Protein AF-V2HFL3-F1 (afdb_monomer)

Foldseek 3Di:
DDDDDDDDDDDDDDDDDDDDDDDDDDDDDDDDDDDPDPDPPPVVVVVVVVVVVVVLVVLLVLLLVLVVVCVVPDDLVPDDCVSSCVSSVHDSVSVCVNAVDSVSSVVVSVVVLVVVLVVVLCVVCPPPVNVPDDPVVSVVVSVVCSVVPD

Secondary structure (DSSP, 8-state):
-------PPPP--PPPPPPP-----------------------HHHHHHHHHHHHHHHHHHHHHHHHHHHHTTS-GGG--HHHHHHTTT--HHHHHTT-SSHHHHHHHHHHHHHHHHHHHHHHHHTSHHHHTS-HHHHHHHHHHHHHH--

Radius of gyration: 26.96 Å; Cα contacts (8 Å, |Δi|>4): 50; chains: 1; bounding box: 82×43×73 Å

Structure (mmCIF, N/CA/C/O backbone):
data_AF-V2HFL3-F1
#
_entry.id   AF-V2HFL3-F1
#
loop_
_atom_site.group_PDB
_atom_site.id
_atom_site.type_symbol
_atom_site.label_atom_id
_atom_site.label_alt_id
_atom_site.label_comp_id
_atom_site.label_asym_id
_atom_site.label_entity_id
_atom_site.label_seq_id
_atom_site.pdbx_PDB_ins_code
_atom_site.Cartn_x
_atom_site.Cartn_y
_atom_site.Cartn_z
_atom_site.occupancy
_atom_site.B_iso_or_equiv
_atom_site.auth_seq_id
_atom_site.auth_comp_id
_atom_site.auth_asym_id
_atom_site.auth_atom_id
_atom_site.pdbx_PDB_model_num
ATOM 1 N N . MET A 1 1 ? -57.774 -5.243 2.820 1.00 40.41 1 MET A N 1
ATOM 2 C CA . MET A 1 1 ? -56.988 -6.415 3.261 1.00 40.41 1 MET A CA 1
ATOM 3 C C . MET A 1 1 ? -56.155 -6.890 2.081 1.00 40.41 1 MET A C 1
ATOM 5 O O . MET A 1 1 ? -56.798 -7.209 1.086 1.00 40.41 1 MET A O 1
ATOM 9 N N . PRO A 1 2 ? -54.808 -6.953 2.131 1.00 48.75 2 PRO A N 1
ATOM 10 C CA . PRO A 1 2 ? -53.824 -6.387 3.082 1.00 48.75 2 PRO A CA 1
ATOM 11 C C . PRO A 1 2 ? -52.892 -5.352 2.369 1.00 48.75 2 PRO A C 1
ATOM 13 O O . PRO A 1 2 ? -52.570 -5.503 1.200 1.00 48.75 2 PRO A O 1
ATOM 16 N N . CYS A 1 3 ? -52.659 -4.141 2.885 1.00 43.50 3 CYS A N 1
ATOM 17 C CA . CYS A 1 3 ? -51.564 -3.721 3.782 1.00 43.50 3 CYS A CA 1
ATOM 18 C C . CYS A 1 3 ? -50.314 -4.618 3.766 1.00 43.50 3 CYS A C 1
ATOM 20 O O . CYS A 1 3 ? -50.426 -5.743 4.222 1.00 43.50 3 CYS A O 1
ATOM 22 N N . ILE A 1 4 ? -49.161 -4.112 3.301 1.00 47.53 4 ILE A N 1
ATOM 23 C CA . ILE A 1 4 ? -47.796 -4.289 3.857 1.00 47.53 4 ILE A CA 1
ATOM 24 C C . ILE A 1 4 ? -46.807 -3.657 2.867 1.00 47.53 4 ILE A C 1
ATOM 26 O O . ILE A 1 4 ? -46.767 -3.992 1.687 1.00 47.53 4 ILE A O 1
ATOM 30 N N . GLY A 1 5 ? -46.016 -2.726 3.375 1.00 46.94 5 GLY A N 1
ATOM 31 C CA . GLY A 1 5 ? -44.944 -2.036 2.672 1.00 46.94 5 GLY A CA 1
ATOM 32 C C . GLY A 1 5 ? -44.263 -1.117 3.670 1.00 46.94 5 GLY A C 1
ATOM 33 O O . GLY A 1 5 ? -44.267 0.096 3.494 1.00 46.94 5 GLY A O 1
ATOM 34 N N . ASP A 1 6 ? -43.813 -1.710 4.778 1.00 44.03 6 ASP A N 1
ATOM 35 C CA . ASP A 1 6 ? -43.121 -1.036 5.868 1.00 44.03 6 ASP A CA 1
ATOM 36 C C . ASP A 1 6 ? -41.911 -0.272 5.326 1.00 44.03 6 ASP A C 1
ATOM 38 O O . ASP A 1 6 ? -40.922 -0.847 4.867 1.00 44.03 6 ASP A O 1
ATOM 42 N N . ALA A 1 7 ? -42.004 1.054 5.381 1.00 48.78 7 ALA A N 1
ATOM 43 C CA . ALA A 1 7 ? -40.869 1.935 5.209 1.00 48.78 7 ALA A CA 1
ATOM 44 C C . ALA A 1 7 ? -39.928 1.726 6.403 1.00 48.78 7 ALA A C 1
ATOM 46 O O . ALA A 1 7 ? -40.223 2.153 7.517 1.00 48.78 7 ALA A O 1
ATOM 47 N N . VAL A 1 8 ? -38.796 1.060 6.176 1.00 47.75 8 VAL A N 1
ATOM 48 C CA . VAL A 1 8 ? -37.710 0.990 7.157 1.00 47.75 8 VAL A CA 1
ATOM 49 C C . VAL A 1 8 ? -37.053 2.375 7.226 1.00 47.75 8 VAL A C 1
ATOM 51 O O . VAL A 1 8 ? -36.506 2.829 6.217 1.00 47.75 8 VAL A O 1
ATOM 54 N N . PRO A 1 9 ? -37.083 3.079 8.371 1.00 47.91 9 PRO A N 1
ATOM 55 C CA . PRO A 1 9 ? -36.396 4.353 8.496 1.00 47.91 9 PRO A CA 1
ATOM 56 C C . PRO A 1 9 ? -34.881 4.124 8.537 1.00 47.91 9 PRO A C 1
ATOM 58 O O . PRO A 1 9 ? -34.364 3.363 9.355 1.00 47.91 9 PRO A O 1
ATOM 61 N N . ILE A 1 10 ? -34.164 4.814 7.651 1.00 47.25 10 ILE A N 1
ATOM 62 C CA . ILE A 1 10 ? -32.702 4.911 7.677 1.00 47.25 10 ILE A CA 1
ATOM 63 C C . ILE A 1 10 ? -32.318 5.685 8.951 1.00 47.25 10 ILE A C 1
ATOM 65 O O . ILE A 1 10 ? -32.780 6.820 9.111 1.00 47.25 10 ILE A O 1
ATOM 69 N N . PRO A 1 11 ? -31.494 5.139 9.865 1.00 47.72 11 PRO A N 1
ATOM 70 C CA . PRO A 1 11 ? -31.054 5.894 11.030 1.00 47.72 11 PRO A CA 1
ATOM 71 C C . PRO A 1 11 ? -30.150 7.047 10.581 1.00 47.72 11 PRO A C 1
ATOM 73 O O . PRO A 1 11 ? -29.078 6.837 10.012 1.00 47.72 11 PRO A O 1
ATOM 76 N N . GLN A 1 12 ? -30.594 8.279 10.836 1.00 52.56 12 GLN A N 1
ATOM 77 C CA . GLN A 1 12 ? -29.774 9.467 10.637 1.00 52.56 12 GLN A CA 1
ATOM 78 C C . GLN A 1 12 ? -28.674 9.497 11.703 1.00 52.56 12 GLN A C 1
ATOM 80 O O . GLN A 1 12 ? -28.944 9.594 12.899 1.00 52.56 12 GLN A O 1
ATOM 85 N N . PHE A 1 13 ? -27.425 9.369 11.260 1.00 55.97 13 PHE A N 1
ATOM 86 C CA . PHE A 1 13 ? -26.242 9.472 12.104 1.00 55.97 13 PHE A CA 1
ATOM 87 C C . PHE A 1 13 ? -26.070 10.926 12.565 1.00 55.97 13 PHE A C 1
ATOM 89 O O . PHE A 1 13 ? -25.692 11.795 11.780 1.00 55.97 13 PHE A O 1
ATOM 96 N N . VAL A 1 14 ? -26.367 11.189 13.837 1.00 58.06 14 VAL A N 1
ATOM 97 C CA . VAL A 1 14 ? -26.121 12.480 14.489 1.00 58.06 14 VAL A CA 1
ATOM 98 C C . VAL A 1 14 ? -24.696 12.464 15.059 1.00 58.06 14 VAL A C 1
ATOM 100 O O . VAL A 1 14 ? -24.422 11.651 15.945 1.00 58.06 14 VAL A O 1
ATOM 103 N N . PRO A 1 15 ? -23.764 13.320 14.602 1.00 57.44 15 PRO A N 1
ATOM 104 C CA . PRO A 1 15 ? -22.473 13.455 15.264 1.00 57.44 15 PRO A CA 1
ATOM 105 C C . PRO A 1 15 ? -22.659 14.128 16.634 1.00 57.44 15 PRO A C 1
ATOM 107 O O . PRO A 1 15 ? -23.192 15.232 16.731 1.00 57.44 15 PRO A O 1
ATOM 110 N N . SER A 1 16 ? -22.223 13.446 17.698 1.00 49.53 16 SER A N 1
ATOM 111 C CA . SER A 1 16 ? -22.217 13.975 19.068 1.00 49.53 16 SER A CA 1
ATOM 112 C C . SER A 1 16 ? -21.350 15.241 19.159 1.00 49.53 16 SER A C 1
ATOM 114 O O . SER A 1 16 ? -20.204 15.204 18.699 1.00 49.53 16 SER A O 1
ATOM 116 N N . PRO A 1 17 ? -21.825 16.339 19.779 1.00 63.44 17 PRO A N 1
ATOM 117 C CA . PRO A 1 17 ? -20.982 17.497 20.063 1.00 63.44 17 PRO A CA 1
ATOM 118 C C . PRO A 1 17 ? -19.928 17.156 21.139 1.00 63.44 17 PRO A C 1
ATOM 120 O O . PRO A 1 17 ? -20.187 16.307 22.000 1.00 63.44 17 PRO A O 1
ATOM 123 N N . PRO A 1 18 ? -18.733 17.779 21.104 1.00 61.28 18 PRO A N 1
ATOM 124 C CA . PRO A 1 18 ? -17.711 17.586 22.131 1.00 61.28 18 PRO A CA 1
ATOM 125 C C . PRO A 1 18 ? -18.148 18.222 23.464 1.00 61.28 18 PRO A C 1
ATOM 127 O O . PRO A 1 18 ? -18.750 19.296 23.445 1.00 61.28 18 PRO A O 1
ATOM 130 N N . PRO A 1 19 ? -17.843 17.607 24.624 1.00 61.75 19 PRO A N 1
ATOM 131 C CA . PRO A 1 19 ? -18.179 18.190 25.917 1.00 61.75 19 PRO A CA 1
ATOM 132 C C . PRO A 1 19 ? -17.338 19.444 26.189 1.00 61.75 19 PRO A C 1
ATOM 134 O O . PRO A 1 19 ? -16.106 19.401 26.198 1.00 61.75 19 PRO A O 1
ATOM 137 N N . GLU A 1 20 ? -18.032 20.555 26.430 1.00 39.44 20 GLU A N 1
ATOM 138 C CA . GLU A 1 20 ? -17.486 21.790 26.985 1.00 39.44 20 GLU A CA 1
ATOM 139 C C . GLU A 1 20 ? -16.845 21.511 28.355 1.00 39.44 20 GLU A C 1
ATOM 141 O O . GLU A 1 20 ? -17.507 21.081 29.300 1.00 39.44 20 GLU A O 1
ATOM 146 N N . ALA A 1 21 ? -15.539 21.755 28.469 1.00 39.94 21 ALA A N 1
ATOM 147 C CA . ALA A 1 21 ? -14.817 21.684 29.732 1.00 39.94 21 ALA A CA 1
ATOM 148 C C . ALA A 1 21 ? -14.869 23.049 30.436 1.00 39.94 21 ALA A C 1
ATOM 150 O O . ALA A 1 21 ? -14.142 23.982 30.093 1.00 39.94 21 ALA A O 1
ATOM 151 N N . VAL A 1 22 ? -15.746 23.146 31.432 1.00 41.28 22 VAL A N 1
ATOM 152 C CA . VAL A 1 22 ? -15.850 24.259 32.382 1.00 41.28 22 VAL A CA 1
ATOM 153 C C . VAL A 1 22 ? -14.762 24.135 33.469 1.00 41.28 22 VAL A C 1
ATOM 155 O O . VAL A 1 22 ? -14.668 23.104 34.124 1.00 41.28 22 VAL A O 1
ATOM 158 N N . MET A 1 23 ? -13.953 25.199 33.614 1.00 31.89 23 MET A N 1
ATOM 159 C CA . MET A 1 23 ? -13.371 25.833 34.830 1.00 31.89 23 MET A CA 1
ATOM 160 C C . MET A 1 23 ? -13.104 24.939 36.074 1.00 31.89 23 MET A C 1
ATOM 162 O O . MET A 1 23 ? -14.029 24.351 36.622 1.00 31.89 23 MET A O 1
ATOM 166 N N . THR A 1 24 ? -11.918 24.879 36.711 1.00 34.12 24 THR A N 1
ATOM 167 C CA . THR A 1 24 ? -11.252 25.865 37.630 1.00 34.12 24 THR A CA 1
ATOM 168 C C 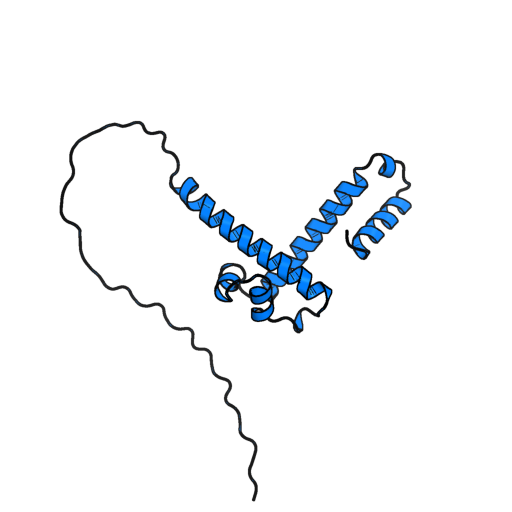. THR A 1 24 ? -10.201 25.076 38.489 1.00 34.12 24 THR A C 1
ATOM 170 O O . THR A 1 24 ? -10.253 23.848 38.433 1.00 34.12 24 THR A O 1
ATOM 173 N N . PRO A 1 25 ? -9.396 25.632 39.437 1.00 47.25 25 PRO A N 1
ATOM 174 C CA . PRO A 1 25 ? -8.597 26.865 39.515 1.00 47.25 25 PRO A CA 1
ATOM 175 C C . PRO A 1 25 ? -7.069 26.631 39.681 1.00 47.25 25 PRO A C 1
ATOM 177 O O . PRO A 1 25 ? -6.584 25.546 39.987 1.00 47.25 25 PRO A O 1
ATOM 180 N N . ALA A 1 26 ? -6.351 27.748 39.535 1.00 45.34 26 ALA A N 1
ATOM 181 C CA . ALA A 1 26 ? -4.994 28.081 39.976 1.00 45.34 26 ALA A CA 1
ATOM 182 C C . ALA A 1 26 ? -4.348 27.210 41.079 1.00 45.34 26 ALA A C 1
ATOM 184 O O . ALA A 1 26 ? -4.847 27.112 42.200 1.00 45.34 26 ALA A O 1
ATOM 185 N N . SER A 1 27 ? -3.148 26.697 40.788 1.00 50.09 27 SER A N 1
ATOM 186 C CA . SER A 1 27 ? -2.210 26.170 41.785 1.00 50.09 27 SER A CA 1
ATOM 187 C C . SER A 1 27 ? -1.549 27.308 42.581 1.00 50.09 27 SER A C 1
ATOM 189 O O . SER A 1 27 ? -1.073 28.267 41.967 1.00 50.09 27 SER A O 1
ATOM 191 N N . PRO A 1 28 ? -1.456 27.215 43.920 1.00 56.84 28 PRO A N 1
ATOM 192 C CA . PRO A 1 28 ? -0.624 28.097 44.722 1.00 56.84 28 PRO A CA 1
ATOM 193 C C . PRO A 1 28 ? 0.776 27.486 44.912 1.00 56.84 28 PRO A C 1
ATOM 195 O O . PRO A 1 28 ? 0.920 26.267 44.974 1.00 56.84 28 PRO A O 1
ATOM 198 N N . PHE A 1 29 ? 1.770 28.353 45.134 1.00 40.53 29 PHE A N 1
ATOM 199 C CA . PHE A 1 29 ? 3.105 28.056 45.692 1.00 40.53 29 PHE A CA 1
ATOM 200 C C . PHE A 1 29 ? 4.259 27.742 44.700 1.00 40.53 29 PHE A C 1
ATOM 202 O O . PHE A 1 29 ? 4.022 27.324 43.572 1.00 40.53 29 PHE A O 1
ATOM 209 N N . PRO A 1 30 ? 5.528 28.025 45.071 1.00 47.06 30 PRO A N 1
ATOM 210 C CA . PRO A 1 30 ? 6.205 29.302 44.842 1.00 47.06 30 PRO A CA 1
ATOM 211 C C . PRO A 1 30 ? 7.544 29.112 44.093 1.00 47.06 30 PRO A C 1
ATOM 213 O O . PRO A 1 30 ? 8.080 28.011 44.000 1.00 47.06 30 PRO A O 1
ATOM 216 N N . LEU A 1 31 ? 8.123 30.200 43.583 1.00 46.50 31 LEU A N 1
ATOM 217 C CA . LEU A 1 31 ? 9.435 30.183 42.926 1.00 46.50 31 LEU A CA 1
ATOM 218 C C . LEU A 1 31 ? 10.578 30.282 43.949 1.00 46.50 31 LEU A C 1
ATOM 220 O O . LEU A 1 31 ? 10.577 31.213 44.756 1.00 46.50 31 LEU A O 1
ATOM 224 N N . PRO A 1 32 ? 11.628 29.453 43.823 1.00 42.78 32 PRO A N 1
ATOM 225 C CA . PRO A 1 32 ? 12.963 29.823 44.262 1.00 42.78 32 PRO A CA 1
ATOM 226 C C . PRO A 1 32 ? 13.917 29.962 43.067 1.00 42.78 32 PRO A C 1
ATOM 228 O O . PRO A 1 32 ? 14.099 29.038 42.281 1.00 42.78 32 PRO A O 1
ATOM 231 N N . GLY A 1 33 ? 14.568 31.124 43.001 1.00 39.22 33 GLY A N 1
ATOM 232 C CA . GLY A 1 33 ? 16.020 31.212 42.833 1.00 39.22 33 GLY A CA 1
ATOM 233 C C . GLY A 1 33 ? 16.637 30.733 41.518 1.00 39.22 33 GLY A C 1
ATOM 234 O O . GLY A 1 33 ? 16.906 29.556 41.321 1.00 39.22 33 GLY A O 1
ATOM 235 N N . THR A 1 34 ? 16.991 31.711 40.684 1.00 52.00 34 THR A N 1
ATOM 236 C CA . THR A 1 34 ? 18.233 31.786 39.894 1.00 52.00 34 THR A CA 1
ATOM 237 C C . THR A 1 34 ? 19.152 30.554 39.914 1.00 52.00 34 THR A C 1
ATOM 239 O O . THR A 1 34 ? 20.054 30.450 40.742 1.00 52.00 34 THR A O 1
ATOM 242 N N . ALA A 1 35 ? 19.033 29.716 38.888 1.00 46.19 35 ALA A N 1
ATOM 243 C CA . ALA A 1 35 ? 20.147 28.933 38.375 1.00 46.19 35 ALA A CA 1
ATOM 244 C C . ALA A 1 35 ? 20.199 29.137 36.860 1.00 46.19 35 ALA A C 1
ATOM 246 O O . ALA A 1 35 ? 19.384 28.621 36.097 1.00 46.19 35 ALA A O 1
ATOM 247 N N . ARG A 1 36 ? 21.152 29.966 36.432 1.00 51.88 36 ARG A N 1
ATOM 248 C CA . ARG A 1 36 ? 21.485 30.207 35.031 1.00 51.88 36 ARG A CA 1
ATOM 249 C C . ARG A 1 36 ? 22.164 28.939 34.502 1.00 51.88 36 ARG A C 1
ATOM 251 O O . ARG A 1 36 ? 23.385 28.855 34.494 1.00 51.88 36 ARG A O 1
ATOM 258 N N . SER A 1 37 ? 21.376 27.934 34.128 1.00 48.34 37 SER A N 1
ATOM 259 C CA . SER A 1 37 ? 21.885 26.772 33.406 1.00 48.34 37 SER A CA 1
ATOM 260 C C . SER A 1 37 ? 21.734 27.020 31.915 1.00 48.34 37 SER A C 1
ATOM 262 O O . SER A 1 37 ? 20.625 27.043 31.378 1.00 48.34 37 SER A O 1
ATOM 264 N N . ALA A 1 38 ? 22.869 27.218 31.253 1.00 54.03 38 ALA A N 1
ATOM 265 C CA . ALA A 1 38 ? 22.991 27.082 29.815 1.00 54.03 38 ALA A CA 1
ATOM 266 C C . ALA A 1 38 ? 22.828 25.596 29.449 1.00 54.03 38 ALA A C 1
ATOM 268 O O . ALA A 1 38 ? 23.794 24.905 29.138 1.00 54.03 38 ALA A O 1
ATOM 269 N N . PHE A 1 39 ? 21.598 25.086 29.523 1.00 45.22 39 PHE A N 1
ATOM 270 C CA . PHE A 1 39 ? 21.244 23.861 28.823 1.00 45.22 39 PHE A CA 1
ATOM 271 C C . PHE A 1 39 ? 21.174 24.194 27.330 1.00 45.22 39 PHE A C 1
ATOM 273 O O . PHE A 1 39 ? 20.568 25.213 26.978 1.00 45.22 39 PHE A O 1
ATOM 280 N N . PRO A 1 40 ? 21.763 23.379 26.435 1.00 56.53 40 PRO A N 1
ATOM 281 C CA . PRO A 1 40 ? 21.449 23.503 25.022 1.00 56.53 40 PRO A CA 1
ATOM 282 C C . PRO A 1 40 ? 19.931 23.389 24.916 1.00 56.53 40 PRO A C 1
ATOM 284 O O . PRO A 1 40 ? 19.345 22.458 25.473 1.00 56.53 40 PRO A O 1
ATOM 287 N N . ALA A 1 41 ? 19.297 24.371 24.277 1.00 57.50 41 ALA A N 1
ATOM 288 C CA . ALA A 1 41 ? 17.873 24.345 23.991 1.00 57.50 41 ALA A CA 1
ATOM 289 C C . ALA A 1 41 ? 17.616 23.199 23.005 1.00 57.50 41 ALA A C 1
ATOM 291 O O . ALA A 1 41 ? 17.497 23.394 21.800 1.00 57.50 41 ALA A O 1
ATOM 292 N N . LEU A 1 42 ? 17.615 21.969 23.515 1.00 54.59 42 LEU A N 1
ATOM 293 C CA . LEU A 1 42 ? 17.082 20.828 22.813 1.00 54.59 42 LEU A CA 1
ATOM 294 C C . LEU A 1 42 ? 15.612 21.151 22.627 1.00 54.59 42 LEU A C 1
ATOM 296 O O . LEU A 1 42 ? 14.893 21.388 23.598 1.00 54.59 42 LEU A O 1
ATOM 300 N N . ASP A 1 43 ? 15.189 21.228 21.373 1.00 60.78 43 ASP A N 1
ATOM 301 C CA . ASP A 1 43 ? 13.801 21.459 21.022 1.00 60.78 43 ASP A CA 1
ATOM 302 C C . ASP A 1 43 ? 12.978 20.273 21.548 1.00 60.78 43 ASP A C 1
ATOM 304 O O . ASP A 1 43 ? 12.764 19.271 20.864 1.00 60.78 43 ASP A O 1
ATOM 308 N N . THR A 1 44 ? 12.516 20.358 22.799 1.00 59.34 44 THR A N 1
ATOM 309 C CA . THR A 1 44 ? 11.689 19.338 23.463 1.00 59.34 44 THR A CA 1
ATOM 310 C C . THR A 1 44 ? 10.437 19.042 22.639 1.00 59.34 44 THR A C 1
ATOM 312 O O . THR A 1 44 ? 9.933 17.919 22.621 1.00 59.34 44 THR A O 1
ATOM 315 N N . ARG A 1 45 ? 9.974 20.027 21.857 1.00 56.69 45 ARG A N 1
ATOM 316 C CA . ARG A 1 45 ? 8.923 19.845 20.853 1.00 56.69 45 ARG A CA 1
ATOM 317 C C . ARG A 1 45 ? 9.324 18.813 19.795 1.00 56.69 45 ARG A C 1
ATOM 319 O O . ARG A 1 45 ? 8.505 17.958 19.483 1.00 56.69 45 ARG A O 1
ATOM 326 N N . SER A 1 46 ? 10.552 18.820 19.285 1.00 58.09 46 SER A N 1
ATOM 327 C CA . SER A 1 46 ? 11.027 17.852 18.286 1.00 58.09 46 S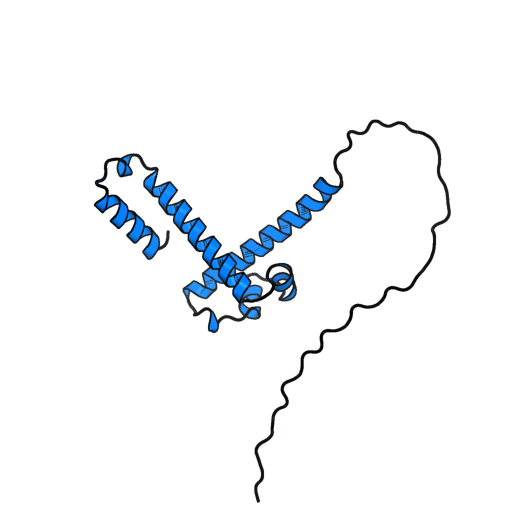ER A CA 1
ATOM 328 C C . SER A 1 46 ? 11.076 16.420 18.844 1.00 58.09 46 SER A C 1
ATOM 330 O O . SER A 1 46 ? 10.571 15.486 18.214 1.00 58.09 46 SER A O 1
ATOM 332 N N . LEU A 1 47 ? 11.562 16.254 20.081 1.00 61.00 47 LEU A N 1
ATOM 333 C CA . LEU A 1 47 ? 11.696 14.945 20.735 1.00 61.00 47 LEU A CA 1
ATOM 334 C C . LEU A 1 47 ? 10.349 14.311 21.117 1.00 61.00 47 LEU A C 1
ATOM 336 O O . LEU A 1 47 ? 10.183 13.103 20.973 1.00 61.00 47 LEU A O 1
ATOM 340 N N . LEU A 1 48 ? 9.363 15.106 21.548 1.00 61.47 48 LEU A N 1
ATOM 341 C CA . LEU A 1 48 ? 8.018 14.602 21.865 1.00 61.47 48 LEU A CA 1
ATOM 342 C C . LEU A 1 48 ? 7.180 14.307 20.607 1.00 61.47 48 LEU A C 1
ATOM 344 O O . LEU A 1 48 ? 6.314 13.430 20.626 1.00 61.47 48 LEU A O 1
ATOM 348 N N . HIS A 1 49 ? 7.432 15.008 19.495 1.00 61.25 49 HIS A N 1
ATOM 349 C CA . HIS A 1 49 ? 6.691 14.808 18.245 1.00 61.25 49 HIS A CA 1
ATOM 350 C C . HIS A 1 49 ? 7.200 13.625 17.412 1.00 61.25 49 HIS A C 1
ATOM 352 O O . HIS A 1 49 ? 6.406 13.024 16.685 1.00 61.25 49 HIS A O 1
ATOM 358 N N . ALA A 1 50 ? 8.480 13.264 17.514 1.00 62.91 50 ALA A N 1
ATOM 359 C CA . ALA A 1 50 ? 9.057 12.118 16.811 1.00 62.91 50 ALA A CA 1
ATOM 360 C C . ALA A 1 50 ? 8.325 10.777 17.078 1.00 62.91 50 ALA A C 1
ATOM 362 O O . ALA A 1 50 ? 7.889 10.152 16.107 1.00 62.91 50 ALA A O 1
ATOM 363 N N . PRO A 1 51 ? 8.073 10.347 18.335 1.00 70.44 51 PRO A N 1
ATOM 364 C CA . PRO A 1 51 ? 7.402 9.071 18.606 1.00 70.44 51 PRO A CA 1
ATOM 365 C C . PRO A 1 51 ? 5.938 9.052 18.144 1.00 70.44 51 PRO A C 1
ATOM 367 O O . PRO A 1 51 ? 5.451 8.026 17.669 1.00 70.44 51 PRO A O 1
ATOM 370 N N . LYS A 1 52 ? 5.231 10.189 18.216 1.00 74.06 52 LYS A N 1
ATOM 371 C CA . LYS A 1 52 ? 3.851 10.302 17.711 1.00 74.06 52 LYS A CA 1
ATOM 372 C C . LYS A 1 52 ? 3.801 10.221 16.181 1.00 74.06 52 LYS A C 1
ATOM 374 O O . LYS A 1 52 ? 2.907 9.580 15.633 1.00 74.06 52 LYS A O 1
ATOM 379 N N . ARG A 1 53 ? 4.764 10.841 15.489 1.00 75.94 53 ARG A N 1
ATOM 380 C CA . ARG A 1 53 ? 4.883 10.785 14.022 1.00 75.94 53 ARG A CA 1
ATOM 381 C C . ARG A 1 53 ? 5.249 9.388 13.528 1.00 75.94 53 ARG A C 1
ATOM 383 O O . ARG A 1 53 ? 4.704 8.982 12.508 1.00 75.94 53 ARG A O 1
ATOM 390 N N . GLN A 1 54 ? 6.113 8.668 14.245 1.00 79.12 54 GLN A N 1
ATOM 391 C CA . GLN A 1 54 ? 6.497 7.305 13.879 1.00 79.12 54 GLN A CA 1
ATOM 392 C C . GLN A 1 54 ? 5.301 6.354 13.950 1.00 79.12 54 GLN A C 1
ATOM 394 O O . GLN A 1 54 ? 4.928 5.797 12.926 1.00 79.12 54 GLN A O 1
ATOM 399 N N . ARG A 1 55 ? 4.594 6.299 15.090 1.00 81.62 55 ARG A N 1
ATOM 400 C CA . ARG A 1 55 ? 3.386 5.462 15.221 1.00 81.62 55 ARG A CA 1
ATOM 401 C C . ARG A 1 55 ? 2.350 5.770 14.144 1.00 81.62 55 ARG A C 1
ATOM 403 O O . ARG A 1 55 ? 1.783 4.863 13.559 1.00 81.62 55 ARG A O 1
ATOM 410 N N . ALA A 1 56 ? 2.138 7.051 13.838 1.00 82.94 56 ALA A N 1
ATOM 411 C CA . ALA A 1 56 ? 1.199 7.451 12.796 1.00 82.94 56 ALA A CA 1
ATOM 412 C C . ALA A 1 56 ? 1.628 7.003 11.383 1.00 82.94 56 ALA A C 1
ATOM 414 O O . ALA A 1 56 ? 0.775 6.783 10.527 1.00 82.94 56 ALA A O 1
ATOM 415 N N . ARG A 1 57 ? 2.933 6.899 11.103 1.00 86.88 57 ARG A N 1
ATOM 416 C CA . ARG A 1 57 ? 3.455 6.321 9.851 1.00 86.88 57 ARG A CA 1
ATOM 417 C C . ARG A 1 57 ? 3.298 4.806 9.833 1.00 86.88 57 ARG A C 1
ATOM 419 O O . ARG A 1 57 ? 2.850 4.282 8.821 1.00 86.88 57 ARG A O 1
ATOM 426 N N . ASP A 1 58 ? 3.583 4.140 10.945 1.00 90.50 58 ASP A N 1
ATOM 427 C CA . ASP A 1 58 ? 3.457 2.685 11.065 1.00 90.50 58 ASP A CA 1
ATOM 428 C C . ASP A 1 58 ? 1.994 2.250 10.870 1.00 90.50 58 ASP A C 1
ATOM 430 O O . ASP A 1 58 ? 1.707 1.330 10.108 1.00 90.50 58 ASP A O 1
ATOM 434 N N . THR A 1 59 ? 1.045 2.976 11.476 1.00 92.00 59 THR A N 1
ATOM 435 C CA . THR A 1 59 ? -0.399 2.765 11.276 1.00 92.00 59 THR A CA 1
ATOM 436 C C . THR A 1 59 ? -0.804 2.948 9.814 1.00 92.00 59 THR A C 1
ATOM 438 O O . THR A 1 59 ? -1.551 2.133 9.280 1.00 92.00 59 THR A O 1
ATOM 441 N N . GLU A 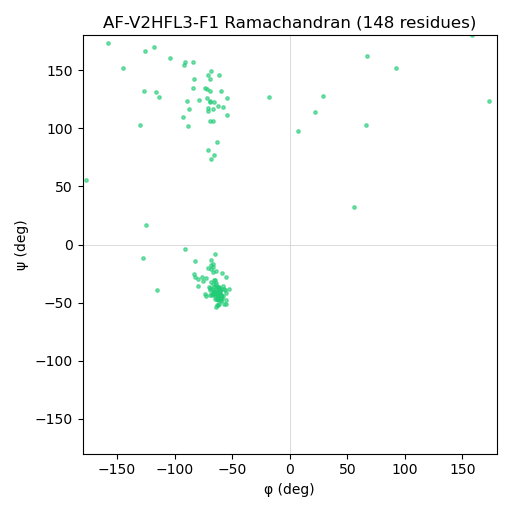1 60 ? -0.314 3.994 9.140 1.00 92.94 60 GLU A N 1
ATOM 442 C CA . GLU A 1 60 ? -0.601 4.195 7.715 1.00 92.94 60 GLU A CA 1
ATOM 443 C C . GLU A 1 60 ? -0.076 3.036 6.870 1.00 92.94 60 GLU A C 1
ATOM 445 O O . GLU A 1 60 ? -0.804 2.501 6.039 1.00 92.94 60 GLU A O 1
ATOM 450 N N . GLN A 1 61 ? 1.167 2.618 7.103 1.00 94.19 61 GLN A N 1
ATOM 451 C CA . GLN A 1 61 ? 1.776 1.511 6.374 1.00 94.19 61 GLN A CA 1
ATOM 452 C C . GLN A 1 61 ? 1.021 0.200 6.596 1.00 94.19 61 GLN A C 1
ATOM 454 O O . GLN A 1 61 ? 0.784 -0.521 5.629 1.00 94.19 61 GLN A O 1
ATOM 459 N N . ALA A 1 62 ? 0.584 -0.082 7.827 1.00 95.12 62 ALA A N 1
ATOM 460 C CA . ALA A 1 62 ? -0.231 -1.253 8.138 1.00 95.12 62 ALA A CA 1
ATOM 461 C C . ALA A 1 62 ? -1.569 -1.242 7.378 1.00 95.12 62 ALA A C 1
ATOM 463 O O . ALA A 1 62 ? -1.942 -2.247 6.772 1.00 95.12 62 ALA A O 1
ATOM 464 N N . LEU A 1 63 ? -2.251 -0.091 7.334 1.00 95.31 63 LEU A N 1
ATOM 465 C CA . LEU A 1 63 ? -3.495 0.076 6.574 1.00 95.31 63 LEU A CA 1
ATOM 466 C C . LEU A 1 63 ? -3.278 -0.130 5.069 1.00 95.31 63 LEU A C 1
ATOM 468 O O . LEU A 1 63 ? -4.058 -0.830 4.423 1.00 95.31 63 LEU A O 1
ATOM 472 N N . LEU A 1 64 ? -2.219 0.455 4.500 1.00 95.56 64 LEU A N 1
ATOM 473 C CA . LEU A 1 64 ? -1.899 0.301 3.079 1.00 95.56 64 LEU A CA 1
ATOM 474 C C . LEU A 1 64 ? -1.527 -1.151 2.739 1.00 95.56 64 LEU A C 1
ATOM 476 O O . LEU A 1 64 ? -1.963 -1.671 1.714 1.00 95.56 64 LEU A O 1
ATOM 480 N N . ALA A 1 65 ? -0.772 -1.832 3.603 1.00 94.56 65 ALA A N 1
ATOM 481 C CA . ALA A 1 65 ? -0.427 -3.240 3.424 1.00 94.56 65 ALA A CA 1
ATOM 482 C C . ALA A 1 65 ? -1.675 -4.138 3.452 1.00 94.56 65 ALA A C 1
ATOM 484 O O . ALA A 1 65 ? -1.871 -4.940 2.539 1.00 94.56 65 ALA A O 1
ATOM 485 N N . ALA A 1 66 ? -2.563 -3.949 4.432 1.00 95.25 66 ALA A N 1
ATOM 486 C CA . ALA A 1 66 ? -3.833 -4.669 4.504 1.00 95.25 66 ALA A CA 1
ATOM 487 C C . ALA A 1 66 ? -4.711 -4.418 3.267 1.00 95.25 66 ALA A C 1
ATOM 489 O O . ALA A 1 66 ? -5.254 -5.358 2.685 1.00 95.25 66 ALA A O 1
ATOM 490 N N . GLY A 1 67 ? -4.797 -3.162 2.816 1.00 94.06 67 GLY A N 1
ATOM 491 C CA . GLY A 1 67 ? -5.523 -2.792 1.601 1.00 94.06 67 GLY A CA 1
ATOM 492 C C . GLY A 1 67 ? -5.015 -3.509 0.353 1.00 94.06 67 GLY A C 1
ATOM 493 O O . GLY A 1 67 ? -5.822 -4.021 -0.419 1.00 94.06 67 GLY A O 1
ATOM 494 N N . ARG A 1 68 ? -3.689 -3.596 0.172 1.00 92.88 68 ARG A N 1
ATOM 495 C CA . ARG A 1 68 ? -3.075 -4.333 -0.950 1.00 92.88 68 ARG A CA 1
ATOM 496 C C . ARG A 1 68 ? -3.468 -5.802 -0.939 1.00 92.88 68 ARG A C 1
ATOM 498 O O . ARG A 1 68 ? -3.884 -6.322 -1.968 1.00 92.88 68 ARG A O 1
ATOM 505 N N . THR A 1 69 ? -3.376 -6.450 0.219 1.00 93.12 69 THR A N 1
ATOM 506 C CA . THR A 1 69 ? -3.718 -7.869 0.363 1.00 93.12 69 THR A CA 1
ATOM 507 C C . THR A 1 69 ? -5.187 -8.131 0.039 1.00 93.12 69 THR A C 1
ATOM 509 O O . THR A 1 69 ? -5.506 -9.088 -0.662 1.00 93.12 69 THR A O 1
ATOM 512 N N . LEU A 1 70 ? -6.095 -7.269 0.503 1.00 92.75 70 LEU A N 1
ATOM 513 C CA . LEU A 1 70 ? -7.522 -7.421 0.222 1.00 92.75 70 LEU A CA 1
ATOM 514 C C . LEU A 1 70 ? -7.844 -7.191 -1.262 1.00 92.75 70 LEU A C 1
ATOM 516 O O . LEU A 1 70 ? -8.583 -7.981 -1.849 1.00 92.75 70 LEU A O 1
ATOM 520 N N . LEU A 1 71 ? -7.245 -6.172 -1.884 1.00 91.69 71 LEU A N 1
ATOM 521 C CA . LEU A 1 71 ? -7.441 -5.871 -3.307 1.00 91.69 71 LEU A CA 1
ATOM 522 C C . LEU A 1 71 ? -6.840 -6.912 -4.254 1.00 91.69 71 LEU A C 1
ATOM 524 O O . LEU A 1 71 ? -7.242 -6.977 -5.410 1.00 91.69 71 LEU A O 1
ATOM 528 N N . ALA A 1 72 ? -5.919 -7.755 -3.784 1.00 89.06 72 ALA A N 1
ATOM 529 C CA . ALA A 1 72 ? -5.395 -8.857 -4.588 1.00 89.06 72 ALA A CA 1
ATOM 530 C C . ALA A 1 72 ? -6.454 -9.934 -4.894 1.00 89.06 72 ALA A C 1
ATOM 532 O O . ALA A 1 72 ? -6.265 -10.737 -5.803 1.00 89.06 72 ALA A O 1
ATOM 533 N N . THR A 1 73 ? -7.550 -9.980 -4.128 1.00 89.25 73 THR A N 1
ATOM 534 C CA . THR A 1 73 ? -8.565 -11.046 -4.223 1.00 89.25 73 THR A CA 1
ATOM 535 C C . THR A 1 73 ? -9.994 -10.541 -4.393 1.00 89.25 73 THR A C 1
ATOM 537 O O . THR A 1 73 ? -10.888 -11.342 -4.661 1.00 89.25 73 THR A O 1
ATOM 540 N N . ARG A 1 74 ? -10.239 -9.240 -4.199 1.00 89.75 74 ARG A N 1
ATOM 541 C CA . ARG A 1 74 ? -11.579 -8.644 -4.169 1.00 89.75 74 ARG A CA 1
ATOM 542 C C . ARG A 1 74 ? -11.575 -7.253 -4.783 1.00 89.75 74 ARG A C 1
ATOM 544 O O . ARG A 1 74 ? -10.597 -6.519 -4.666 1.00 89.75 74 ARG A O 1
ATOM 551 N N . ASP A 1 75 ? -12.719 -6.861 -5.328 1.00 90.31 75 ASP A N 1
ATOM 552 C CA . ASP A 1 75 ? -12.915 -5.517 -5.858 1.00 90.31 75 ASP A CA 1
ATOM 553 C C . ASP A 1 75 ? -12.994 -4.477 -4.741 1.00 90.31 75 ASP A C 1
ATOM 555 O O . ASP A 1 75 ? -13.564 -4.718 -3.672 1.00 90.31 75 ASP A O 1
ATOM 559 N N . PHE A 1 76 ? -12.484 -3.277 -5.017 1.00 89.50 76 PHE A N 1
ATOM 560 C CA . PHE A 1 76 ? -12.463 -2.172 -4.062 1.00 89.50 76 PHE A CA 1
ATOM 561 C C . PHE A 1 76 ? -13.851 -1.820 -3.518 1.00 89.50 76 PHE A C 1
ATOM 563 O O . PHE A 1 76 ? -13.990 -1.537 -2.328 1.00 89.50 76 PHE A O 1
ATOM 570 N N . GLU A 1 77 ? -14.890 -1.850 -4.354 1.00 90.56 77 GLU A N 1
ATOM 571 C CA . GLU A 1 77 ? -16.260 -1.537 -3.933 1.00 90.56 77 GLU A CA 1
ATOM 572 C C . GLU A 1 77 ? -16.774 -2.515 -2.871 1.00 90.56 77 GLU A C 1
ATOM 574 O O . GLU A 1 77 ? -17.382 -2.079 -1.894 1.00 90.56 77 GLU A O 1
ATOM 579 N N . SER A 1 78 ? -16.423 -3.798 -2.995 1.00 91.69 78 SER A N 1
ATOM 580 C CA . SER A 1 78 ? -16.832 -4.865 -2.073 1.00 91.69 78 SER A CA 1
ATOM 581 C C . SER A 1 78 ? -16.163 -4.791 -0.693 1.00 91.69 78 SER A C 1
ATOM 583 O O . SER A 1 78 ? -16.672 -5.359 0.273 1.00 91.69 78 SER A O 1
ATOM 585 N N . ILE A 1 79 ? -15.030 -4.087 -0.584 1.00 93.81 79 ILE A N 1
ATOM 586 C CA . ILE A 1 79 ? -14.242 -3.991 0.648 1.00 93.81 79 ILE A CA 1
ATOM 587 C C . ILE A 1 79 ? -14.735 -2.816 1.499 1.00 93.81 79 ILE A C 1
ATOM 589 O O . ILE A 1 79 ? -14.726 -1.661 1.067 1.00 93.81 79 ILE A O 1
ATOM 593 N N . SER A 1 80 ? -15.119 -3.079 2.746 1.00 94.56 80 SER A N 1
ATOM 594 C CA . SER A 1 80 ? -15.497 -2.033 3.702 1.00 94.56 80 SER A CA 1
ATOM 595 C C . SER A 1 80 ? -14.306 -1.549 4.539 1.00 94.56 80 SER A C 1
ATOM 597 O O . SER A 1 80 ? -13.330 -2.271 4.747 1.00 94.56 80 SER A O 1
ATOM 599 N N . VAL A 1 81 ? -14.403 -0.330 5.086 1.00 94.31 81 VAL A N 1
ATOM 600 C CA . VAL A 1 81 ? -13.398 0.207 6.027 1.00 94.31 81 VAL A CA 1
ATOM 601 C C . VAL A 1 81 ? -13.229 -0.722 7.234 1.00 94.31 81 VAL A C 1
ATOM 603 O O . VAL A 1 81 ? -12.105 -0.963 7.663 1.00 94.31 81 VAL A O 1
ATOM 606 N N . ALA A 1 82 ? -14.324 -1.310 7.729 1.00 94.06 82 ALA A N 1
ATOM 607 C CA . ALA A 1 82 ? -14.296 -2.271 8.831 1.00 94.06 82 ALA A CA 1
ATOM 608 C C . ALA A 1 82 ? -13.460 -3.522 8.503 1.00 94.06 82 ALA A C 1
ATOM 610 O O . ALA A 1 82 ? -12.709 -3.995 9.351 1.00 94.06 82 ALA A O 1
ATOM 611 N N . GLN A 1 83 ? -13.542 -4.034 7.271 1.00 94.25 83 GLN A N 1
ATOM 612 C CA . GLN A 1 83 ? -12.737 -5.180 6.835 1.00 94.25 83 GLN A CA 1
ATOM 613 C C . GLN A 1 83 ? -11.250 -4.831 6.710 1.00 94.25 83 GLN A C 1
ATOM 615 O O . GLN A 1 83 ? -10.407 -5.650 7.063 1.00 94.25 83 GLN A O 1
ATOM 620 N N . ILE A 1 84 ? -10.928 -3.619 6.244 1.00 94.69 84 ILE A N 1
ATOM 621 C CA . ILE A 1 84 ? -9.539 -3.145 6.133 1.00 94.69 84 ILE A CA 1
ATOM 622 C C . ILE A 1 84 ? -8.896 -3.071 7.516 1.00 94.69 84 ILE A C 1
ATOM 624 O O . ILE A 1 84 ? -7.828 -3.639 7.722 1.00 94.69 84 ILE A O 1
ATOM 628 N N . VAL A 1 85 ? -9.551 -2.403 8.470 1.00 95.69 85 VAL A N 1
ATOM 629 C CA . VAL A 1 85 ? -8.985 -2.232 9.816 1.00 95.69 85 VAL A CA 1
ATOM 630 C C . VAL A 1 85 ? -8.918 -3.550 10.586 1.00 95.69 85 VAL A C 1
ATOM 632 O O . VAL A 1 85 ? -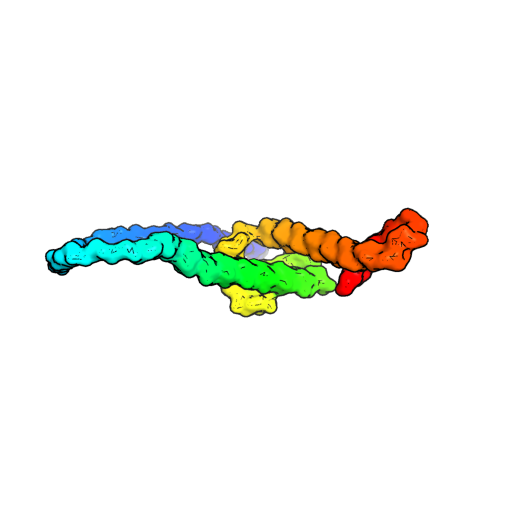7.964 -3.764 11.328 1.00 95.69 85 VAL A O 1
ATOM 635 N N . ALA A 1 86 ? -9.867 -4.465 10.357 1.00 95.06 86 ALA A N 1
ATOM 63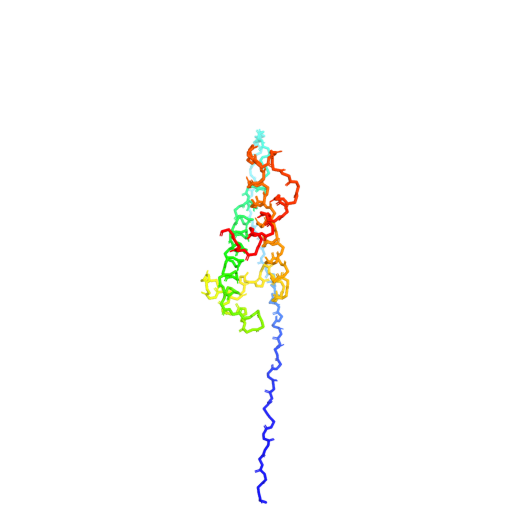6 C CA . ALA A 1 86 ? -9.834 -5.805 10.937 1.00 95.06 86 ALA A CA 1
ATOM 637 C C . ALA A 1 86 ? -8.630 -6.624 10.444 1.00 95.06 86 ALA A C 1
ATOM 639 O O . ALA A 1 86 ? -8.028 -7.348 11.229 1.00 95.06 86 ALA A O 1
ATOM 640 N N . ALA A 1 87 ? -8.237 -6.476 9.174 1.00 93.38 87 ALA A N 1
ATOM 641 C CA . ALA A 1 87 ? -7.095 -7.189 8.600 1.00 93.38 87 ALA A CA 1
ATOM 642 C C . ALA A 1 87 ? -5.727 -6.746 9.160 1.00 93.38 87 ALA A C 1
ATOM 644 O O . ALA A 1 87 ? -4.734 -7.437 8.946 1.00 93.38 87 ALA A O 1
ATOM 645 N N . CYS A 1 88 ? -5.662 -5.619 9.874 1.00 94.56 88 CYS A N 1
ATOM 646 C CA . CYS A 1 88 ? -4.450 -5.120 10.530 1.00 94.56 88 CYS A CA 1
ATOM 647 C C . CYS A 1 88 ? -4.631 -4.864 12.037 1.00 94.56 88 CYS A C 1
ATOM 649 O O . CYS A 1 88 ? -3.835 -4.129 12.615 1.00 94.56 88 CYS A O 1
ATOM 651 N N . GLU A 1 89 ? -5.680 -5.419 12.657 1.00 93.00 89 GLU A N 1
ATOM 652 C CA . GLU A 1 89 ? -5.970 -5.291 14.100 1.00 93.00 89 GLU A CA 1
ATOM 653 C C . GLU A 1 89 ? -6.083 -3.835 14.597 1.00 93.00 89 GLU A C 1
ATOM 655 O O . GLU A 1 89 ? -5.757 -3.499 15.737 1.00 93.00 89 GLU A O 1
ATOM 660 N N . LEU A 1 90 ? -6.569 -2.940 13.734 1.00 93.56 90 LEU A N 1
ATOM 661 C CA . LEU A 1 90 ? -6.784 -1.532 14.052 1.00 93.56 90 LEU A CA 1
ATOM 662 C C . LEU A 1 90 ? -8.264 -1.230 14.283 1.00 93.56 90 LEU A C 1
ATOM 664 O O . LEU A 1 90 ? -9.165 -1.948 13.853 1.00 93.56 90 LEU A O 1
ATOM 668 N N . SER A 1 91 ? -8.524 -0.109 14.954 1.00 93.94 91 SER A N 1
ATOM 669 C CA . SER A 1 91 ? -9.882 0.401 15.112 1.00 93.94 91 SER A CA 1
ATOM 670 C C . SER A 1 91 ? -10.313 1.233 13.903 1.00 93.94 91 SER A C 1
ATOM 672 O O . SER A 1 91 ? -9.500 1.845 13.208 1.00 93.94 91 SER A O 1
ATOM 674 N N . VAL A 1 92 ? -11.627 1.345 13.704 1.00 94.06 92 VAL A N 1
ATOM 675 C CA . VAL A 1 92 ? -12.212 2.257 12.707 1.00 94.06 92 VAL A CA 1
ATOM 676 C C . VAL A 1 92 ? -11.791 3.711 12.978 1.00 94.06 92 VAL A C 1
ATOM 678 O O . VAL A 1 92 ? -11.500 4.462 12.051 1.00 94.06 92 VAL A O 1
ATOM 681 N N . GLY A 1 93 ? -11.664 4.101 14.251 1.00 91.19 93 GLY A N 1
ATOM 682 C CA . GLY A 1 93 ? -11.159 5.422 14.635 1.00 91.19 93 GLY A CA 1
ATOM 683 C C . GLY A 1 93 ? -9.704 5.661 14.216 1.00 91.19 93 GLY A C 1
ATOM 684 O O . GLY A 1 93 ? -9.364 6.771 13.812 1.00 91.19 93 GLY A O 1
ATOM 685 N 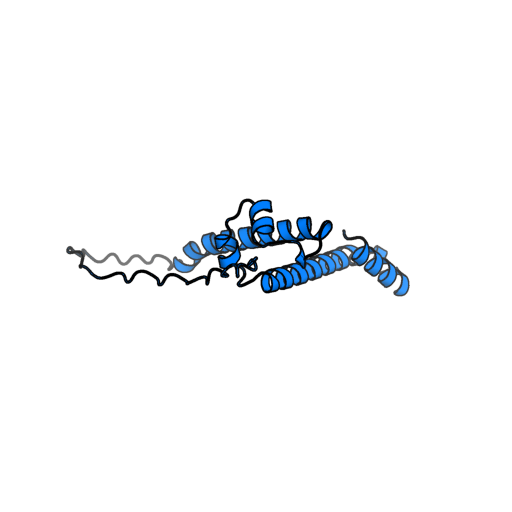N . ALA A 1 94 ? -8.852 4.630 14.241 1.00 91.06 94 ALA A N 1
ATOM 686 C CA . ALA A 1 94 ? -7.476 4.733 13.752 1.00 91.06 94 ALA A CA 1
ATOM 687 C C . ALA A 1 94 ? -7.426 4.986 12.236 1.00 91.06 94 ALA A C 1
ATOM 689 O O . ALA A 1 94 ? -6.597 5.774 11.781 1.00 91.06 94 ALA A O 1
ATOM 690 N N . PHE A 1 95 ? -8.349 4.391 11.469 1.00 95.25 95 PHE A N 1
ATOM 691 C CA . PHE A 1 95 ? -8.501 4.690 10.043 1.00 95.25 95 PHE A CA 1
ATOM 692 C C . PHE A 1 95 ? -8.875 6.153 9.815 1.00 95.25 95 PHE A C 1
ATOM 694 O O . PHE A 1 95 ? -8.171 6.843 9.082 1.00 95.25 95 PHE A O 1
ATOM 701 N N . TYR A 1 96 ? -9.921 6.653 10.479 1.00 94.62 96 TYR A N 1
ATOM 702 C CA . TYR A 1 96 ? -10.355 8.046 10.308 1.00 94.62 96 TYR A CA 1
ATOM 703 C C . TYR A 1 96 ? -9.363 9.073 10.867 1.00 94.62 96 TYR A C 1
ATOM 705 O O . TYR A 1 96 ? -9.326 10.215 10.418 1.00 94.62 96 TYR A O 1
ATOM 713 N N . GLY A 1 97 ? -8.492 8.658 11.788 1.00 91.19 97 GLY A N 1
ATOM 714 C CA . GLY A 1 97 ? -7.332 9.442 12.200 1.00 91.19 97 GLY A CA 1
ATOM 715 C C . GLY A 1 97 ? -6.273 9.610 11.103 1.00 91.19 97 GLY A C 1
ATOM 716 O O . GLY A 1 97 ? -5.421 10.493 11.227 1.00 91.19 97 GLY A O 1
ATOM 717 N N . ARG A 1 98 ? -6.301 8.788 10.039 1.00 91.06 98 ARG A N 1
ATOM 718 C CA . ARG A 1 98 ? -5.329 8.832 8.937 1.00 91.06 98 ARG A CA 1
ATOM 719 C C . ARG A 1 98 ? -5.920 9.222 7.589 1.00 91.06 98 ARG A C 1
ATOM 721 O O . ARG A 1 98 ? -5.287 9.980 6.860 1.00 91.06 98 ARG A O 1
ATOM 728 N N . PHE A 1 99 ? -7.113 8.739 7.276 1.00 94.75 99 PHE A N 1
ATOM 729 C CA . PHE A 1 99 ? -7.796 8.976 6.013 1.00 94.75 99 PHE A CA 1
ATOM 730 C C . PHE A 1 99 ? -9.193 9.514 6.285 1.00 94.75 99 PHE A C 1
ATOM 732 O O . PHE A 1 99 ? -9.937 8.953 7.084 1.00 94.75 99 PHE A O 1
ATOM 739 N N . ARG A 1 100 ? -9.572 10.594 5.596 1.00 93.50 100 ARG A N 1
ATOM 740 C CA . ARG A 1 100 ? -10.907 11.191 5.756 1.00 93.50 100 ARG A CA 1
ATOM 741 C C . ARG A 1 100 ? -12.033 10.251 5.311 1.00 93.50 100 ARG A C 1
ATOM 743 O O . ARG A 1 100 ? -13.120 10.283 5.875 1.00 93.50 100 ARG A O 1
ATOM 750 N N . ASP A 1 101 ? -11.772 9.428 4.299 1.00 94.56 101 ASP A N 1
ATOM 751 C CA . ASP A 1 101 ? -12.746 8.551 3.663 1.00 94.56 101 ASP A CA 1
ATOM 752 C C . ASP A 1 101 ? -12.043 7.377 2.949 1.00 94.56 101 ASP A C 1
ATOM 754 O O . ASP A 1 101 ? -10.811 7.302 2.865 1.00 94.56 101 ASP A O 1
ATOM 758 N N . LYS A 1 10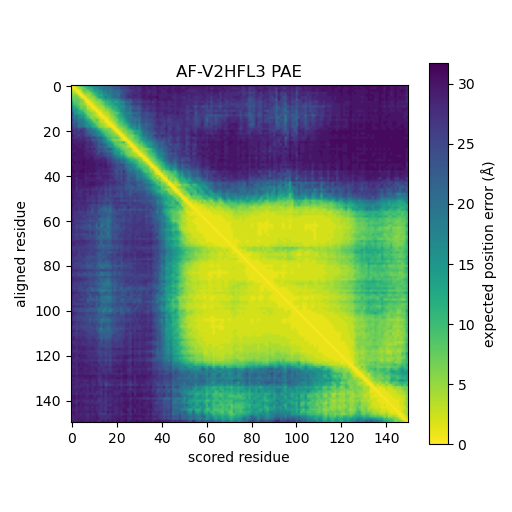2 ? -12.848 6.435 2.443 1.00 94.31 102 LYS A N 1
ATOM 759 C CA . LYS A 1 102 ? -12.377 5.243 1.722 1.00 94.31 102 LYS A CA 1
ATOM 760 C C . LYS A 1 102 ? -11.677 5.600 0.399 1.00 94.31 102 LYS A C 1
ATOM 762 O O . LYS A 1 102 ? -10.762 4.886 -0.003 1.00 94.31 102 LYS A O 1
ATOM 767 N N . ALA A 1 103 ? -12.074 6.690 -0.261 1.00 94.88 103 ALA A N 1
ATOM 768 C CA . ALA A 1 103 ? -11.500 7.120 -1.536 1.00 94.88 103 ALA A CA 1
ATOM 769 C C . ALA A 1 103 ? -10.088 7.702 -1.354 1.00 94.88 103 ALA A C 1
ATOM 771 O O . ALA A 1 103 ? -9.171 7.293 -2.053 1.00 94.88 103 ALA A O 1
ATOM 772 N N . ALA A 1 104 ? -9.874 8.553 -0.351 1.00 94.88 104 ALA A N 1
ATOM 773 C CA . ALA A 1 104 ? -8.572 9.105 0.014 1.00 94.88 104 ALA A CA 1
ATOM 774 C C . ALA A 1 104 ? -7.580 8.004 0.423 1.00 94.88 104 ALA A C 1
ATOM 776 O O . ALA A 1 104 ? -6.396 8.067 0.094 1.00 94.88 104 ALA A O 1
ATOM 777 N N . PHE A 1 105 ? -8.064 6.963 1.110 1.00 95.50 105 PHE A N 1
ATOM 778 C CA . PHE A 1 105 ? -7.273 5.759 1.358 1.00 95.50 105 PHE A CA 1
ATOM 779 C C . PHE A 1 105 ? -6.858 5.071 0.052 1.00 95.50 105 PHE A C 1
ATOM 781 O O . PHE A 1 105 ? -5.693 4.716 -0.114 1.00 95.50 105 PHE A O 1
ATOM 788 N N . PHE A 1 106 ? -7.791 4.906 -0.886 1.00 95.06 106 PHE A N 1
ATOM 789 C CA . PHE A 1 106 ? -7.517 4.273 -2.173 1.00 95.06 106 PHE A CA 1
ATOM 790 C C . PHE A 1 106 ? -6.549 5.079 -3.044 1.00 95.06 106 PHE A C 1
ATOM 792 O O . PHE A 1 106 ? -5.638 4.502 -3.631 1.00 95.06 106 PHE A O 1
ATOM 799 N N . GLU A 1 107 ? -6.675 6.404 -3.074 1.00 95.50 107 GLU A N 1
ATOM 800 C CA . GLU A 1 107 ? -5.722 7.294 -3.745 1.00 95.50 107 GLU A CA 1
ATOM 801 C C . GLU A 1 107 ? -4.310 7.133 -3.164 1.00 95.50 107 GLU A C 1
ATOM 803 O O . GLU A 1 107 ? -3.337 6.962 -3.903 1.00 95.50 107 GLU A O 1
ATOM 808 N N . ALA A 1 108 ? -4.186 7.116 -1.832 1.00 95.06 108 ALA A N 1
ATOM 809 C CA . ALA A 1 108 ? -2.906 6.892 -1.164 1.00 95.06 108 ALA A CA 1
ATOM 810 C C . ALA A 1 108 ? -2.324 5.505 -1.483 1.00 95.06 108 ALA A C 1
ATOM 812 O O . ALA A 1 108 ? -1.118 5.369 -1.711 1.00 95.06 108 ALA A O 1
ATOM 813 N N . LEU A 1 109 ? -3.183 4.488 -1.548 1.00 94.62 109 LEU A N 1
ATOM 814 C CA . LEU A 1 109 ? -2.833 3.116 -1.900 1.00 94.62 109 LEU A CA 1
ATOM 815 C C . LEU A 1 109 ? -2.329 2.991 -3.337 1.00 94.62 109 LEU A C 1
ATOM 817 O O . LEU A 1 109 ? -1.277 2.388 -3.561 1.00 94.62 109 LEU A O 1
ATOM 821 N N . GLN A 1 110 ? -3.030 3.605 -4.288 1.00 93.50 110 GLN A N 1
ATOM 822 C CA . GLN A 1 110 ? -2.638 3.659 -5.692 1.00 93.50 110 GLN A CA 1
ATOM 823 C C . GLN A 1 110 ? -1.305 4.390 -5.851 1.00 93.50 110 GLN A C 1
ATOM 825 O O . GLN A 1 110 ? -0.383 3.868 -6.478 1.00 93.50 110 GLN A O 1
ATOM 830 N N . ALA A 1 111 ? -1.158 5.557 -5.222 1.00 94.12 111 ALA A N 1
ATOM 831 C CA . ALA A 1 111 ? 0.086 6.314 -5.257 1.00 94.12 111 ALA A CA 1
ATOM 832 C C . ALA A 1 111 ? 1.255 5.510 -4.664 1.00 94.12 111 ALA A C 1
ATOM 834 O O . ALA A 1 111 ? 2.364 5.544 -5.194 1.00 94.12 111 ALA A O 1
ATOM 835 N N . ALA A 1 112 ? 1.021 4.762 -3.582 1.00 91.50 112 ALA A N 1
ATOM 836 C CA . ALA A 1 112 ? 2.028 3.881 -3.004 1.00 91.50 112 ALA A CA 1
ATOM 837 C C . ALA A 1 112 ? 2.389 2.723 -3.946 1.00 91.50 112 ALA A C 1
ATOM 839 O O . ALA A 1 112 ? 3.565 2.410 -4.088 1.00 91.50 112 ALA A O 1
ATOM 840 N N . ALA A 1 113 ? 1.409 2.106 -4.610 1.00 89.31 113 ALA A N 1
ATOM 841 C CA . ALA A 1 113 ? 1.657 1.037 -5.577 1.00 89.31 113 ALA A CA 1
ATOM 842 C C . ALA A 1 113 ? 2.469 1.523 -6.791 1.00 89.31 113 ALA A C 1
ATOM 844 O O . ALA A 1 113 ? 3.420 0.861 -7.200 1.00 89.31 113 ALA A O 1
ATOM 845 N N . VAL A 1 114 ? 2.151 2.708 -7.325 1.00 90.19 114 VAL A N 1
ATOM 846 C CA . VAL A 1 114 ? 2.909 3.322 -8.429 1.00 90.19 114 VAL A CA 1
ATOM 847 C C . VAL A 1 114 ? 4.354 3.594 -8.015 1.00 90.19 114 VAL A C 1
ATOM 849 O O . VAL A 1 114 ? 5.270 3.259 -8.763 1.00 90.19 114 VAL A O 1
ATOM 852 N N . ARG A 1 115 ? 4.575 4.149 -6.816 1.00 91.31 115 ARG A N 1
ATOM 853 C CA . ARG A 1 115 ? 5.934 4.379 -6.300 1.00 91.31 115 ARG A CA 1
ATOM 854 C C . ARG A 1 115 ? 6.726 3.081 -6.173 1.00 91.31 115 ARG A C 1
ATOM 856 O O . ARG A 1 115 ? 7.884 3.045 -6.578 1.00 91.31 115 ARG A O 1
ATOM 863 N N . ASP A 1 116 ? 6.115 2.023 -5.651 1.00 88.19 116 ASP A N 1
ATOM 864 C CA . ASP A 1 116 ? 6.786 0.728 -5.495 1.00 88.19 116 ASP A CA 1
ATOM 865 C C . ASP A 1 116 ? 7.162 0.128 -6.858 1.00 88.19 116 ASP A C 1
ATOM 867 O O . ASP A 1 116 ? 8.279 -0.359 -7.040 1.00 88.19 116 ASP A O 1
ATOM 871 N N . ALA A 1 117 ? 6.271 0.241 -7.846 1.00 86.06 117 ALA A N 1
ATOM 872 C CA . ALA A 1 117 ? 6.523 -0.189 -9.216 1.00 86.06 117 ALA A CA 1
ATOM 873 C C . ALA A 1 117 ? 7.668 0.599 -9.880 1.00 86.06 117 ALA A C 1
ATOM 875 O O . ALA A 1 117 ? 8.546 0.008 -10.512 1.00 86.06 117 ALA A O 1
ATOM 876 N N . GLN A 1 118 ? 7.703 1.923 -9.701 1.00 87.06 118 GLN A N 1
ATOM 877 C CA . GLN A 1 118 ? 8.797 2.771 -10.183 1.00 87.06 118 GLN A CA 1
ATOM 878 C C . GLN A 1 118 ? 10.137 2.357 -9.563 1.00 87.06 118 GLN A C 1
ATOM 880 O O . GLN A 1 118 ? 11.100 2.114 -10.289 1.00 87.06 118 GLN A O 1
ATOM 885 N N . GLN A 1 119 ? 10.181 2.182 -8.239 1.00 88.44 119 GLN A N 1
ATOM 886 C CA . GLN A 1 119 ? 11.392 1.745 -7.540 1.00 88.44 119 GLN A CA 1
ATOM 887 C C . GLN A 1 119 ? 11.865 0.363 -8.001 1.00 88.44 119 GLN A C 1
ATOM 889 O O . GLN A 1 119 ? 13.067 0.124 -8.117 1.00 88.44 119 GLN A O 1
ATOM 894 N N . ALA A 1 120 ? 10.942 -0.561 -8.264 1.00 85.38 120 ALA A N 1
ATOM 895 C CA . ALA A 1 120 ? 11.285 -1.870 -8.798 1.00 85.38 120 ALA A CA 1
ATOM 896 C C . ALA A 1 120 ? 11.917 -1.775 -10.192 1.00 85.38 120 ALA A C 1
ATOM 898 O O . ALA A 1 120 ? 12.968 -2.373 -10.432 1.00 85.38 120 ALA A O 1
ATOM 899 N N . ILE A 1 121 ? 11.316 -0.994 -11.095 1.00 84.94 121 ILE A N 1
ATOM 900 C CA . ILE A 1 121 ? 11.867 -0.749 -12.431 1.00 84.94 121 ILE A CA 1
ATOM 901 C C . ILE A 1 121 ? 13.275 -0.168 -12.317 1.00 84.94 121 ILE A C 1
ATOM 903 O O . ILE A 1 121 ? 14.201 -0.716 -12.910 1.00 84.94 121 ILE A O 1
ATOM 907 N N . GLU A 1 122 ? 13.459 0.888 -11.527 1.00 85.25 122 GLU A N 1
ATOM 908 C CA . GLU A 1 122 ? 14.763 1.529 -11.334 1.00 85.25 122 GLU A CA 1
ATOM 909 C C . GLU A 1 122 ? 15.822 0.528 -10.856 1.00 85.25 122 GLU A C 1
ATOM 911 O O . GLU A 1 122 ? 16.893 0.432 -11.457 1.00 85.25 122 GLU A O 1
ATOM 916 N N . ARG A 1 123 ? 15.507 -0.296 -9.846 1.00 83.81 123 ARG A N 1
ATOM 917 C CA . ARG A 1 123 ? 16.420 -1.340 -9.344 1.00 83.81 123 ARG A CA 1
ATOM 918 C C . ARG A 1 123 ? 16.780 -2.369 -10.417 1.00 83.81 123 ARG A C 1
ATOM 920 O O . ARG A 1 123 ? 17.937 -2.772 -10.516 1.00 83.81 123 ARG A O 1
ATOM 927 N N . HIS A 1 124 ? 15.814 -2.803 -11.225 1.00 77.38 124 HIS A N 1
ATOM 928 C CA . HIS A 1 124 ? 16.044 -3.800 -12.273 1.00 77.38 124 HIS A CA 1
ATOM 929 C C . HIS A 1 124 ? 16.769 -3.235 -13.503 1.00 77.38 124 HIS A C 1
ATOM 931 O O . HIS A 1 124 ? 17.516 -3.967 -14.161 1.00 77.38 124 HIS A O 1
ATOM 937 N N . LEU A 1 125 ? 16.565 -1.957 -13.826 1.00 79.19 125 LEU A N 1
ATOM 938 C CA . LEU A 1 125 ? 17.213 -1.276 -14.949 1.00 79.19 125 LEU A CA 1
ATOM 939 C C . LEU A 1 125 ? 18.616 -0.764 -14.605 1.00 79.19 125 LEU A C 1
ATOM 941 O O . LEU A 1 125 ? 19.452 -0.695 -15.500 1.00 79.19 125 LEU A O 1
ATOM 945 N N . ALA A 1 126 ? 18.912 -0.505 -13.328 1.00 79.81 126 ALA A N 1
ATOM 946 C CA . ALA A 1 126 ? 20.250 -0.139 -12.855 1.00 79.81 126 ALA A CA 1
ATOM 947 C C . ALA A 1 126 ? 21.298 -1.262 -13.019 1.00 79.81 126 ALA A C 1
ATOM 949 O O . ALA A 1 126 ? 22.490 -1.043 -12.807 1.00 79.81 126 ALA A O 1
ATOM 950 N N . LEU A 1 127 ? 20.884 -2.474 -13.406 1.00 72.69 127 LEU A N 1
ATOM 951 C CA . LEU A 1 127 ? 21.802 -3.574 -13.681 1.00 72.69 127 LEU A CA 1
ATOM 952 C C . LEU A 1 127 ? 22.616 -3.295 -14.962 1.00 72.69 127 LEU A C 1
ATOM 954 O O . LEU A 1 127 ? 22.019 -3.039 -16.008 1.00 72.69 127 LEU A O 1
ATOM 958 N N . PRO A 1 128 ? 23.954 -3.464 -14.958 1.00 68.44 128 PRO A N 1
ATOM 959 C CA . PRO A 1 128 ? 24.799 -3.164 -16.122 1.00 68.44 128 PRO A CA 1
ATOM 960 C C . PRO A 1 128 ? 24.423 -3.955 -17.386 1.00 68.44 128 PRO A C 1
ATOM 962 O O . PRO A 1 128 ? 24.637 -3.498 -18.503 1.00 68.44 128 PRO A O 1
ATOM 965 N N . ARG A 1 129 ? 23.787 -5.124 -17.226 1.00 69.38 129 ARG A N 1
ATOM 966 C CA . ARG A 1 129 ? 23.260 -5.936 -18.338 1.00 69.38 129 ARG A CA 1
ATOM 967 C C . ARG A 1 129 ? 22.095 -5.272 -19.078 1.00 69.38 129 ARG A C 1
ATOM 969 O O . ARG A 1 129 ? 21.849 -5.612 -20.227 1.00 69.38 129 ARG A O 1
ATOM 976 N N . CYS A 1 130 ? 21.373 -4.360 -18.430 1.00 62.19 130 CYS A N 1
ATOM 977 C CA . CYS A 1 130 ? 20.260 -3.628 -19.027 1.00 62.19 130 CYS A CA 1
ATOM 978 C C . CYS A 1 130 ? 20.750 -2.459 -19.894 1.00 62.19 130 CYS A C 1
ATOM 980 O O . CYS A 1 130 ? 20.135 -2.180 -20.914 1.00 62.19 130 CYS A O 1
ATOM 982 N N . ALA A 1 131 ? 21.898 -1.852 -19.576 1.00 69.31 131 ALA A N 1
ATOM 983 C CA . ALA A 1 131 ? 22.489 -0.786 -20.394 1.00 69.31 131 ALA A CA 1
ATOM 984 C C . ALA A 1 131 ? 22.919 -1.256 -21.799 1.00 69.31 131 ALA A C 1
ATOM 986 O O . ALA A 1 131 ? 23.004 -0.450 -22.719 1.00 69.31 131 ALA A O 1
ATOM 987 N N . ALA A 1 132 ? 23.169 -2.558 -21.971 1.00 74.69 132 ALA A N 1
ATOM 988 C CA . ALA A 1 132 ? 23.544 -3.161 -23.250 1.00 74.69 132 ALA A CA 1
ATOM 989 C C . ALA A 1 132 ? 22.343 -3.668 -24.076 1.00 74.69 132 ALA A C 1
ATOM 991 O O . ALA A 1 132 ? 22.535 -4.173 -25.182 1.00 74.69 132 ALA A O 1
ATOM 992 N N . LEU A 1 133 ? 21.113 -3.586 -23.550 1.00 72.31 133 LEU A N 1
ATOM 993 C CA . LEU A 1 133 ? 19.921 -4.042 -24.266 1.00 72.31 133 LEU A CA 1
ATOM 994 C C . LEU A 1 133 ? 19.413 -2.966 -25.238 1.00 72.31 133 LEU A C 1
ATOM 996 O O . LEU A 1 133 ? 19.396 -1.785 -24.890 1.00 72.31 133 LEU A O 1
ATOM 1000 N N . PRO A 1 134 ? 18.913 -3.355 -26.425 1.00 82.44 134 PRO A N 1
ATOM 1001 C CA . PRO A 1 134 ? 18.196 -2.429 -27.294 1.00 82.44 134 PRO A CA 1
ATOM 1002 C C . PRO A 1 134 ? 16.929 -1.906 -26.597 1.00 82.44 134 PRO A C 1
ATOM 1004 O O . PRO A 1 134 ? 16.259 -2.643 -25.870 1.00 82.44 134 PRO A O 1
ATOM 1007 N N . THR A 1 135 ? 16.560 -0.647 -26.852 1.00 79.25 135 THR A N 1
ATOM 1008 C CA . THR A 1 135 ? 15.468 0.070 -26.161 1.00 79.25 135 THR A CA 1
ATOM 1009 C C . THR A 1 135 ? 14.140 -0.692 -26.160 1.00 79.25 135 THR A C 1
ATOM 1011 O O . THR A 1 135 ? 13.447 -0.729 -25.146 1.00 79.25 135 THR A O 1
ATOM 1014 N N . ALA A 1 136 ? 13.805 -1.370 -27.261 1.00 82.56 136 ALA A N 1
ATOM 1015 C CA . ALA A 1 136 ? 12.596 -2.188 -27.356 1.00 82.56 136 ALA A CA 1
ATOM 1016 C C . ALA A 1 136 ? 12.575 -3.346 -26.336 1.00 82.56 136 ALA A C 1
ATOM 1018 O O . ALA A 1 136 ? 11.539 -3.624 -25.736 1.00 82.56 136 ALA A O 1
ATOM 1019 N N . ALA A 1 137 ? 13.726 -3.976 -26.077 1.00 80.88 137 ALA A N 1
ATOM 1020 C CA . ALA A 1 137 ? 13.847 -5.047 -25.089 1.00 80.88 137 ALA A CA 1
ATOM 1021 C C . ALA A 1 137 ? 13.776 -4.520 -23.645 1.00 80.88 137 ALA A C 1
ATOM 1023 O O . ALA A 1 137 ? 13.317 -5.235 -22.753 1.00 80.88 137 ALA A O 1
ATOM 1024 N N . LEU A 1 138 ? 14.192 -3.269 -23.406 1.00 80.00 138 LEU A N 1
ATOM 1025 C CA . LEU A 1 138 ? 14.037 -2.611 -22.105 1.00 80.00 138 LEU A CA 1
ATOM 1026 C C . LEU A 1 138 ? 12.573 -2.296 -21.796 1.00 80.00 138 LEU A C 1
ATOM 1028 O O . LEU A 1 138 ? 12.128 -2.574 -20.684 1.00 80.00 138 LEU A O 1
ATOM 1032 N N . ILE A 1 139 ? 11.824 -1.783 -22.777 1.00 85.25 139 ILE A N 1
ATOM 1033 C CA . ILE A 1 139 ? 10.387 -1.504 -22.632 1.00 85.25 139 ILE A CA 1
ATOM 1034 C C . ILE A 1 139 ? 9.635 -2.801 -22.336 1.00 85.25 139 ILE A C 1
ATOM 1036 O O . ILE A 1 139 ? 8.945 -2.885 -21.328 1.00 85.25 139 ILE A O 1
ATOM 1040 N N . ASP A 1 140 ? 9.840 -3.843 -23.142 1.00 84.38 140 ASP A N 1
ATOM 1041 C CA . ASP A 1 140 ? 9.172 -5.137 -22.964 1.00 84.38 140 ASP A CA 1
ATOM 1042 C C . ASP A 1 140 ? 9.482 -5.768 -21.589 1.00 84.38 140 ASP A C 1
ATOM 1044 O O . ASP A 1 140 ? 8.611 -6.315 -20.907 1.00 84.38 140 ASP A O 1
ATOM 1048 N N . LYS A 1 141 ? 10.724 -5.621 -21.110 1.00 78.00 141 LYS A N 1
ATOM 1049 C CA . LYS A 1 141 ? 11.117 -6.063 -19.767 1.00 78.00 141 LYS A CA 1
ATOM 1050 C C . LYS A 1 141 ? 10.453 -5.235 -18.660 1.00 78.00 141 LYS A C 1
ATOM 1052 O O . LYS A 1 141 ? 9.975 -5.825 -17.693 1.00 78.00 141 LYS A O 1
ATOM 1057 N N . ALA A 1 142 ? 10.391 -3.911 -18.796 1.00 80.62 142 ALA A N 1
ATOM 1058 C CA . ALA A 1 142 ? 9.729 -3.031 -17.832 1.00 80.62 142 ALA A CA 1
ATOM 1059 C C . ALA A 1 142 ? 8.213 -3.285 -17.779 1.00 80.62 142 ALA A C 1
ATOM 1061 O O . ALA A 1 142 ? 7.654 -3.433 -16.695 1.00 80.62 142 ALA A O 1
ATOM 1062 N N . THR A 1 143 ? 7.553 -3.434 -18.929 1.00 84.00 143 THR A N 1
ATOM 1063 C CA . THR A 1 143 ? 6.123 -3.761 -19.010 1.00 84.00 143 THR A CA 1
ATOM 1064 C C . THR A 1 143 ? 5.823 -5.112 -18.366 1.00 84.00 143 THR A C 1
ATOM 1066 O O . THR A 1 143 ? 4.872 -5.220 -17.594 1.00 84.00 143 THR A O 1
ATOM 1069 N N . ARG A 1 144 ? 6.651 -6.141 -18.599 1.00 81.31 144 ARG A N 1
ATOM 1070 C CA . ARG A 1 144 ? 6.475 -7.442 -17.931 1.00 81.31 144 ARG A CA 1
ATOM 1071 C C . ARG A 1 144 ? 6.611 -7.364 -16.412 1.00 81.31 144 ARG A C 1
ATOM 1073 O O . ARG A 1 144 ? 5.873 -8.068 -15.729 1.00 81.31 144 ARG A O 1
ATOM 1080 N N . LEU A 1 145 ? 7.512 -6.527 -15.896 1.00 77.50 145 LEU A N 1
ATOM 1081 C CA . LEU A 1 145 ? 7.655 -6.297 -14.453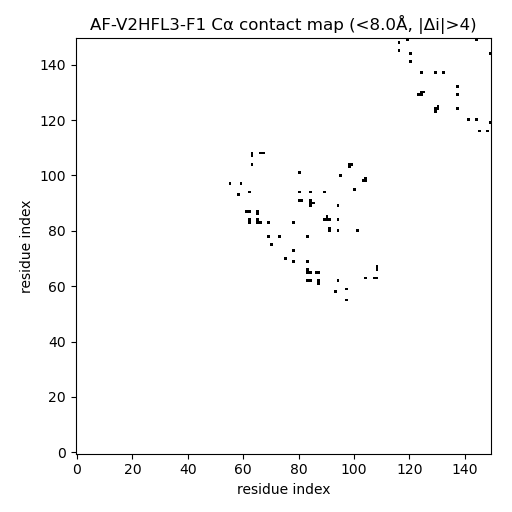 1.00 77.50 145 LEU A CA 1
ATOM 1082 C C . LEU A 1 145 ? 6.427 -5.586 -13.868 1.00 77.50 145 LEU A C 1
ATOM 1084 O O . LEU A 1 145 ? 5.933 -5.990 -12.821 1.00 77.50 145 LEU A O 1
ATOM 1088 N N . LEU A 1 146 ? 5.888 -4.585 -14.570 1.00 75.19 146 LEU A N 1
ATOM 1089 C CA . LEU A 1 146 ? 4.672 -3.882 -14.149 1.00 75.19 146 LEU A CA 1
ATOM 1090 C C . LEU A 1 146 ? 3.446 -4.799 -14.091 1.00 75.19 146 LEU A C 1
ATOM 1092 O O . LEU A 1 146 ? 2.641 -4.689 -13.173 1.00 75.19 146 LEU A O 1
ATOM 1096 N N . VAL A 1 147 ? 3.302 -5.696 -15.069 1.00 78.50 147 VAL A N 1
ATOM 1097 C CA . VAL A 1 147 ? 2.116 -6.558 -15.195 1.00 78.50 147 VAL A CA 1
ATOM 1098 C C . VAL A 1 147 ? 2.160 -7.755 -14.248 1.00 78.50 147 VAL A C 1
ATOM 1100 O O . VAL A 1 147 ? 1.120 -8.171 -13.748 1.00 78.50 147 VAL A O 1
ATOM 1103 N N . ARG A 1 148 ? 3.339 -8.338 -14.001 1.00 71.12 148 ARG A N 1
ATOM 1104 C CA . ARG A 1 148 ? 3.456 -9.520 -13.130 1.00 71.12 148 ARG A CA 1
ATOM 1105 C C . ARG A 1 148 ? 3.508 -9.185 -11.642 1.00 71.12 148 ARG A C 1
ATOM 1107 O O . ARG A 1 148 ? 3.324 -10.091 -10.835 1.00 71.12 148 ARG A O 1
ATOM 1114 N N . GLY A 1 149 ? 3.731 -7.917 -11.292 1.00 59.28 149 GLY A N 1
ATOM 1115 C CA . GLY A 1 149 ? 4.190 -7.571 -9.953 1.00 59.28 149 GLY A CA 1
ATOM 1116 C C . GLY A 1 149 ? 5.610 -8.099 -9.717 1.00 59.28 149 GLY A C 1
ATOM 1117 O O . GLY A 1 149 ? 6.116 -8.939 -10.469 1.00 59.28 149 GLY A O 1
ATOM 1118 N N . CYS A 1 150 ? 6.278 -7.556 -8.706 1.00 47.81 150 CYS A N 1
ATOM 1119 C CA . CYS A 1 150 ? 7.560 -8.084 -8.242 1.00 47.81 150 CYS A CA 1
ATOM 1120 C C . CYS A 1 150 ? 7.376 -9.322 -7.375 1.00 47.81 150 CYS A C 1
ATOM 1122 O O . CYS A 1 150 ? 6.418 -9.324 -6.570 1.00 47.81 150 CYS A O 1
#

Nearest PDB structures (foldseek):
  3bt9-assembly2_E  TM=9.451E-01  e=3.228E-02  Staphylococcus aureus subsp. aureus Mu50
  1ui5-assembly1_A  TM=7.522E-01  e=8.122E-03  Streptomyces coelicolor A3(2)
  6ho0-assembly1_A-2  TM=7.767E-01  e=2.717E-02  Mycobacterium tuberculosis H37Rv
  6en8-assembly1_C  TM=8.110E-01  e=2.565E-02  Sulfolobus acidocaldarius DSM 639
  2o7t-assembly1_A-2  TM=6.921E-01  e=1.022E-02  Corynebacterium glutamicum

Sequence (150 aa):
MPCIGDAVPIPQFVPSPPPEAVMTPASPFPLPGTARSAFPALDTRSLLHAPKRQRARDTEQALLAAGRTLLATRDFESISVAQIVAACELSVGAFYGRFRDKAAFFEALQAAAVRDAQQAIERHLALPRCAALPTAALIDKATRLLVRGC

pLDDT: mean 74.67, std 19.31, range [31.89, 95.69]

Solvent-accessible surface area (backbone atoms only — not comparable to full-atom values): 9680 Å² total; per-residue (Å²): 139,79,92,89,79,83,80,78,80,78,83,78,85,76,83,79,80,80,84,83,83,78,87,88,81,85,85,83,87,82,89,78,79,94,72,94,69,89,63,80,84,68,59,61,67,58,66,64,46,48,64,58,52,48,54,56,48,53,53,49,53,43,49,44,52,30,46,52,61,50,53,74,79,43,59,72,87,81,56,48,72,66,58,39,25,55,68,57,79,47,50,68,67,59,47,56,73,74,28,95,45,74,64,58,44,49,53,53,42,51,54,50,51,52,52,51,51,50,54,50,47,51,61,63,54,70,37,75,74,47,75,75,48,58,68,71,60,50,50,56,50,46,53,52,45,66,73,69,52,132

Mean predicted aligned error: 16.37 Å

=== Feature glossary ===
The record interleaves many kinds of information about one protein. Here is each kind framed as the question it answers.

Q: What known structures does this most resemble?
A: Structural nearest neighbors (via Foldseek easy-search vs the PDB). Reported per hit: target PDB id, E-value, and alignment TM-score. A TM-score above ~0.5 is the conventional threshold for 'same fold'.

Q: Where is each backbone atom in 3D?
A: The mmCIF table is the protein's shape written out atom by atom. For each backbone N, Cα, C, and carbonyl 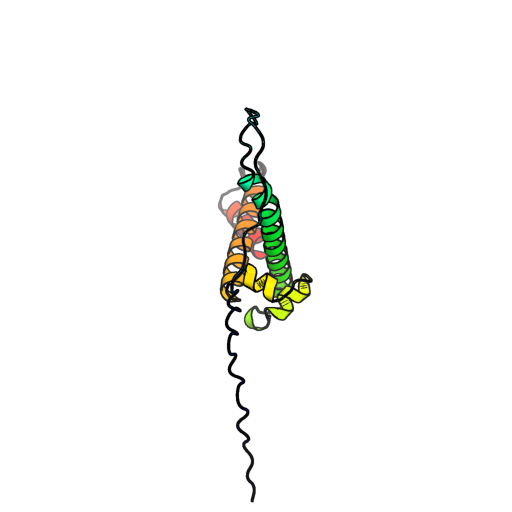O, it records an (x, y, z) coordinate triple in Å plus the residue type, chain letter, and residue number.

Q: What are the backbone torsion angles?
A: The φ/ψ torsion pair specifies the backbone conformation at each residue. φ rotates about the N–Cα bond, ψ about the Cα–C bond. Steric clashes forbid most of the (φ, ψ) plane — the allowed regions (α-helix basin, β-sheet basin, left-handed helix) are the Ramachandran-allowed regions.

Q: Which residues are buried vs exposed?
A: Solvent-accessible surface area (SASA) is the area in Å² traced out by the centre of a 1.4 Å probe sphere (a water molecule) rolled over the protein's van der Waals surface (Shrake–Rupley / Lee–Richards construction). Buried residues have near-zero SASA; fully exposed residues can exceed 200 Å². The total SASA scales roughly with the number of surface residues.

Q: How confident is the AlphaFold model at each residue?
A: pLDDT is the predicted lDDT-Cα score: AlphaFold's confidence that the local environment of each residue (all inter-atomic distances within 15 Å) is correctly placed. It is a per-residue number between 0 and 100, with higher meaning more reliable.

Q: What does the local fold look like, residue by residue?
A: 3Di is Foldseek's structural alphabet. Each residue is assigned one of twenty discrete states based on how its Cα sits relative to its spatial (not sequential) neighbors. Aligning 3Di strings finds structural homologs roughly as well as full 3D superposition, but orders of magnitude faster.

Q: How big and how compact is the whole molecule?
A: Radius of gyration (Rg) is the root-mean-square distance of Cα atoms from their centroid — a single number for overall size and compactness. A globular domain of N residues has Rg ≈ 2.2·N^0.38 Å; an extended or disordered chain has a much larger Rg. The Cα contact count is the number of residue pairs whose Cα atoms are within 8 Å and are more than four positions apart in sequence — a standard proxy for tertiary packing density. The bounding box is the smallest axis-aligned box enclosing all Cα atoms.

Q: Which residues are in helices, strands, or loops?
A: DSSP 8-state secondary structure assigns each residue one of H (α-helix), G (3₁₀-helix), I (π-helix), E (extended β-strand), B (isolated β-bridge), T (hydrogen-bonded turn), S (bend), or '-' (coil). The assignment is computed from backbone hydrogen-bond geometry via the Kabsch–Sander algorithm.

Q: How mobile is each atom in the crystal?
A: Crystallographic B-factors measure how much each atom's electron density is smeared out, in Å². They rise in mobile loops and surface residues and fall in the buried interior. In AlphaFold models this column is repurposed to hold pLDDT instead.

Q: What if only a Cα trace is available?
A: P-SEA three-state annotation labels each residue as helix, strand, or coil based purely on the geometry of the Cα trace. It serves as a fallback when the full backbone (and thus DSSP) is unavailable.

Q: What family and function is it annotated with?
A: Database cross-references. InterPro integrates a dozen domain/family signature databases into unified entries with residue-range hits. GO terms attach function/process/location labels with evidence codes. CATH codes position the fold in a four-level structural taxonomy. Organism is the NCBI-taxonomy species name.

Q: Are the domains correctly placed relative to each other?
A: Predicted Aligned Error (PAE) is an AlphaFold confidence matrix: entry (i, j) is the expected error in the position of residue j, in ångströms, when the prediction is superimposed on the true structure at residue i. Low PAE within a block of residues means that block is internally rigid and well-predicted; high PAE between two blocks means their relative placement is uncertain even if each block individually is confident.

Q: What do the diagnostic plots show?
A: Three diagnostic plots accompany the record. The Cα contact map visualizes the tertiary structure as a 2D adjacency matrix (8 Å cutoff, sequence-local contacts suppressed). The Ramachandran plot shows the distribution of backbone (φ, ψ) torsions, with points in the α and β basins reflecting secondary structure content. The PAE plot shows AlphaFold's inter-residue confidence as a color matrix.

Q: What is the amino-acid chain?
A: Primary structure: the covalent order of the twenty standard amino acids along the backbone. Two proteins with the same sequence will (almost always) fold to the same structure; two with 30% identity often share a fold but not the details.

Q: What do the rendered images show?
A: The six renders are orthographic views along the three Cartesian axes in both directions. Representation (cartoon, sticks, or surface) and color scheme (sequence-rainbow or by-chain) vary across proteins so the training set covers all the common visualization conventions.